Protein AF-A0A2E1QNN1-F1 (afdb_monomer_lite)

Secondary structure (DSSP, 8-state):
----------------------SSSTTGGGSS--EEEEEEEEESS----EE-TTS-EE----EEEEEEEEEETTEEEETTEEESEEEEEE-TT--EEEEEEEEEEETTEEEEEEEEEETTT--EEEEEEEEEETTTTEEEEEEEEEETTEEEE-GGG-EEEEEEEE-

Radius of gyration: 22.78 Å; chains: 1; bounding box: 49×61×70 Å

Structure (mmCIF, N/CA/C/O backbone):
data_AF-A0A2E1QNN1-F1
#
_entry.id   AF-A0A2E1QNN1-F1
#
loop_
_atom_site.group_PDB
_atom_site.id
_atom_site.type_symbol
_atom_site.label_atom_id
_atom_site.label_alt_id
_atom_site.label_comp_id
_atom_site.label_asym_id
_atom_site.label_entity_id
_atom_site.label_seq_id
_atom_site.pdbx_PDB_ins_code
_atom_site.Cartn_x
_atom_site.Cartn_y
_atom_site.Cartn_z
_atom_site.occupancy
_atom_site.B_iso_or_equiv
_atom_site.auth_seq_id
_atom_site.auth_comp_id
_atom_site.auth_asym_id
_atom_site.auth_atom_id
_atom_site.pdbx_PDB_model_num
ATOM 1 N N . MET A 1 1 ? -9.690 -46.540 -32.674 1.00 37.34 1 MET A N 1
ATOM 2 C CA . MET A 1 1 ? -8.907 -46.608 -31.418 1.00 37.34 1 MET A CA 1
ATOM 3 C C . MET A 1 1 ? -8.524 -45.190 -31.006 1.00 37.34 1 MET A C 1
ATOM 5 O O . MET A 1 1 ? -8.043 -44.470 -31.863 1.00 37.34 1 MET A O 1
ATOM 9 N N . ILE A 1 2 ? -8.768 -44.848 -29.728 1.00 40.88 2 ILE A N 1
ATOM 10 C CA . ILE A 1 2 ? -8.420 -43.608 -28.980 1.00 40.88 2 ILE A CA 1
ATOM 11 C C . ILE A 1 2 ? -9.157 -42.337 -29.470 1.00 40.88 2 ILE A C 1
ATOM 13 O O . ILE A 1 2 ? -8.794 -41.753 -30.476 1.00 40.88 2 ILE A O 1
ATOM 17 N N . LYS A 1 3 ? -10.336 -41.978 -28.928 1.00 38.91 3 LYS A N 1
ATOM 18 C CA . LYS A 1 3 ? -10.628 -41.253 -27.659 1.00 38.91 3 LYS A CA 1
ATOM 19 C C . LYS A 1 3 ? -9.834 -39.947 -27.470 1.00 38.91 3 LYS A C 1
ATOM 21 O O . LYS A 1 3 ? -8.684 -40.010 -27.056 1.00 38.91 3 LYS A O 1
ATOM 26 N N . LYS A 1 4 ? -10.524 -38.800 -27.534 1.00 43.16 4 LYS A N 1
ATOM 27 C CA . LYS A 1 4 ? -10.818 -37.954 -26.355 1.00 43.16 4 LYS A CA 1
ATOM 28 C C . LYS A 1 4 ? -11.730 -36.776 -26.723 1.00 43.16 4 LYS A C 1
ATOM 30 O O . LYS A 1 4 ? -11.458 -36.020 -27.644 1.00 43.16 4 LYS A O 1
ATOM 35 N N . ASN A 1 5 ? -12.809 -36.678 -25.955 1.00 46.66 5 ASN A N 1
ATOM 36 C CA . ASN A 1 5 ? -13.743 -35.563 -25.875 1.00 46.66 5 ASN A CA 1
ATOM 37 C C . ASN A 1 5 ? -13.023 -34.259 -25.516 1.00 46.66 5 ASN A C 1
ATOM 39 O O . ASN A 1 5 ? -12.160 -34.290 -24.641 1.00 46.66 5 ASN A O 1
ATOM 43 N N . PHE A 1 6 ? -13.498 -33.128 -26.039 1.00 42.34 6 PHE A N 1
ATOM 44 C CA . PHE A 1 6 ? -13.564 -31.908 -25.239 1.00 42.34 6 PHE A CA 1
ATOM 45 C C . PHE A 1 6 ? -14.938 -31.258 -25.383 1.00 42.34 6 PHE A C 1
ATOM 47 O O . PHE A 1 6 ? -15.436 -30.992 -26.473 1.00 42.34 6 PHE A O 1
ATOM 54 N N . PHE A 1 7 ? -15.557 -31.130 -24.219 1.00 41.38 7 PHE A N 1
ATOM 55 C CA . PHE A 1 7 ? -16.887 -30.635 -23.918 1.00 41.38 7 PHE A CA 1
ATOM 56 C C . PHE A 1 7 ? -16.800 -29.117 -23.677 1.00 41.38 7 PHE A C 1
ATOM 58 O O . PHE A 1 7 ? -15.847 -28.682 -23.041 1.00 41.38 7 PHE A O 1
ATOM 65 N N . PHE A 1 8 ? -17.822 -28.383 -24.136 1.00 38.16 8 PHE A N 1
ATOM 66 C CA . PHE A 1 8 ? -18.393 -27.135 -23.591 1.00 38.16 8 PHE A CA 1
ATOM 67 C C . PHE A 1 8 ? -17.479 -25.959 -23.186 1.00 38.16 8 PHE A C 1
ATOM 69 O O . PHE A 1 8 ? -16.680 -26.067 -22.267 1.00 38.16 8 PHE A O 1
ATOM 76 N N . PHE A 1 9 ? -17.781 -24.761 -23.704 1.00 40.34 9 PHE A N 1
ATOM 77 C CA . PHE A 1 9 ? -18.602 -23.793 -22.955 1.00 40.34 9 PHE A CA 1
ATOM 78 C C . PHE A 1 9 ? -19.062 -22.642 -23.870 1.00 40.34 9 PHE A C 1
ATOM 80 O O . PHE A 1 9 ? -18.274 -21.805 -24.301 1.00 40.34 9 PHE A O 1
ATOM 87 N N . LEU A 1 10 ? -20.367 -22.610 -24.151 1.00 39.50 10 LEU A N 1
ATOM 88 C CA . LEU A 1 10 ? -21.091 -21.418 -24.589 1.00 39.50 10 LEU A CA 1
ATOM 89 C C . LEU A 1 10 ? -21.142 -20.452 -23.399 1.00 39.50 10 LEU A C 1
ATOM 91 O O . LEU A 1 10 ? -21.803 -20.757 -22.406 1.00 39.50 10 LEU A O 1
ATOM 95 N N . PHE A 1 11 ? -20.456 -19.312 -23.480 1.00 36.94 11 PHE A N 1
ATOM 96 C CA . PHE A 1 11 ? -20.667 -18.209 -22.544 1.00 36.94 11 PHE A CA 1
ATOM 97 C C . PHE A 1 11 ? -21.522 -17.125 -23.200 1.00 36.94 11 PHE A C 1
ATOM 99 O O . PHE A 1 11 ? -21.245 -16.641 -24.293 1.00 36.94 11 PHE A O 1
ATOM 106 N N . PHE A 1 12 ? -22.606 -16.819 -22.498 1.00 37.72 12 PHE A N 1
ATOM 107 C CA . PHE A 1 12 ? -23.690 -15.909 -22.820 1.00 37.72 12 PHE A CA 1
ATOM 108 C C . PHE A 1 12 ? -23.217 -14.522 -23.278 1.00 37.72 12 PHE A C 1
ATOM 110 O O . PHE A 1 12 ? -22.702 -13.740 -22.484 1.00 37.72 12 PHE A O 1
ATOM 117 N N . SER A 1 13 ? -23.511 -14.161 -24.526 1.00 40.19 13 SER A N 1
ATOM 118 C CA . SER A 1 13 ? -23.595 -12.766 -24.955 1.00 40.19 13 SER A CA 1
ATOM 119 C C . SER A 1 13 ? -24.982 -12.215 -24.605 1.00 40.19 13 SER A C 1
ATOM 121 O O . SER A 1 13 ? -25.864 -12.144 -25.455 1.00 40.19 13 SER A O 1
ATOM 123 N N . ASN A 1 14 ? -25.178 -11.845 -23.341 1.00 34.62 14 ASN A N 1
ATOM 124 C CA . ASN A 1 14 ? -26.237 -10.920 -22.936 1.00 34.62 14 ASN A CA 1
ATOM 125 C C . ASN A 1 14 ? -25.565 -9.614 -22.509 1.00 34.62 14 ASN A C 1
ATOM 127 O O . ASN A 1 14 ? -25.376 -9.357 -21.322 1.00 34.62 14 ASN A O 1
ATOM 131 N N . PHE A 1 15 ? -25.154 -8.809 -23.491 1.00 39.16 15 PHE A N 1
ATOM 132 C CA . PHE A 1 15 ? -24.799 -7.417 -23.240 1.00 39.16 15 PHE A CA 1
ATOM 133 C C . PHE A 1 15 ? -26.106 -6.626 -23.178 1.00 39.16 15 PHE A C 1
ATOM 135 O O . PHE A 1 15 ? -26.798 -6.445 -24.179 1.00 39.16 15 PHE A O 1
ATOM 142 N N . ILE A 1 16 ? -26.478 -6.258 -21.958 1.00 43.31 16 ILE A N 1
ATOM 143 C CA . ILE A 1 16 ? -27.672 -5.486 -21.637 1.00 43.31 16 ILE A CA 1
ATOM 144 C C . ILE A 1 16 ? -27.503 -4.071 -22.198 1.00 43.31 16 ILE A C 1
ATOM 146 O O . ILE A 1 16 ? -26.547 -3.368 -21.878 1.00 43.31 16 ILE A O 1
ATOM 150 N N . LEU A 1 17 ? -28.469 -3.655 -23.015 1.00 42.41 17 LEU A N 1
ATOM 151 C CA . LEU A 1 17 ? -28.791 -2.252 -23.235 1.00 42.41 17 LEU A CA 1
ATOM 152 C C . LEU A 1 17 ? -29.465 -1.732 -21.953 1.00 42.41 17 LEU A C 1
ATOM 154 O O . LEU A 1 17 ? -30.576 -2.162 -21.650 1.00 42.41 17 LEU A O 1
ATOM 158 N N . SER A 1 18 ? -28.845 -0.805 -21.220 1.00 31.20 18 SER A N 1
ATOM 159 C CA . SER A 1 18 ? -29.595 0.115 -20.351 1.00 31.20 18 SER A CA 1
ATOM 160 C C . SER A 1 18 ? -28.791 1.361 -19.965 1.00 31.20 18 SER A C 1
ATOM 162 O O . SER A 1 18 ? -27.805 1.283 -19.239 1.00 31.20 18 SER A O 1
ATOM 164 N N . SER A 1 19 ? -29.314 2.496 -20.439 1.00 31.97 19 SER A N 1
ATOM 165 C CA . SER A 1 19 ? -29.397 3.814 -19.792 1.00 31.97 19 SER A CA 1
ATOM 166 C C . SER A 1 19 ? -28.118 4.518 -19.325 1.00 31.97 19 SER A C 1
ATOM 168 O O . SER A 1 19 ? -27.611 4.311 -18.227 1.00 31.97 19 SER A O 1
ATOM 170 N N . SER A 1 20 ? -27.741 5.510 -20.129 1.00 44.31 20 SER A N 1
ATOM 171 C CA . SER A 1 20 ? -27.102 6.758 -19.721 1.00 44.31 20 SER A CA 1
ATOM 172 C C . SER A 1 20 ? -27.923 7.486 -18.645 1.00 44.31 20 SER A C 1
ATOM 174 O O . SER A 1 20 ? -28.884 8.184 -18.968 1.00 44.31 20 SER A O 1
ATOM 176 N N . SER A 1 21 ? -27.553 7.340 -17.376 1.00 43.62 21 SER A N 1
ATOM 177 C CA . SER A 1 21 ? -27.870 8.310 -16.319 1.00 43.62 21 SER A CA 1
ATOM 178 C C . SER A 1 21 ? -27.132 7.930 -15.038 1.00 43.62 21 SER A C 1
ATOM 180 O O . SER A 1 21 ? -27.544 6.966 -14.398 1.00 43.62 21 SER A O 1
ATOM 182 N N . LEU A 1 22 ? -26.074 8.677 -14.692 1.00 40.66 22 LEU A N 1
ATOM 183 C CA . LEU A 1 22 ? -25.582 9.012 -13.334 1.00 40.66 22 LEU A CA 1
ATOM 184 C C . LEU A 1 22 ? -24.063 9.282 -13.352 1.00 40.66 22 LEU A C 1
ATOM 186 O O . LEU A 1 22 ? -23.295 8.608 -12.678 1.00 40.66 22 LEU A O 1
ATOM 190 N N . ASP A 1 23 ? -23.631 10.303 -14.095 1.00 37.50 23 ASP A N 1
ATOM 191 C CA . ASP A 1 23 ? -22.247 10.810 -14.016 1.00 37.50 23 ASP A CA 1
ATOM 192 C C . ASP A 1 23 ? -22.081 11.956 -12.998 1.00 37.50 23 ASP A C 1
ATOM 194 O O . ASP A 1 23 ? -21.010 12.536 -12.881 1.00 37.50 23 ASP A O 1
ATOM 198 N N . THR A 1 24 ? -23.116 12.288 -12.219 1.00 40.47 24 THR A N 1
ATOM 199 C CA . THR A 1 24 ? -23.064 13.386 -11.233 1.00 40.47 24 THR A CA 1
ATOM 200 C C . THR A 1 24 ? -23.003 12.938 -9.771 1.00 40.47 24 THR A C 1
ATOM 202 O O . THR A 1 24 ? -22.684 13.755 -8.912 1.00 40.47 24 THR A O 1
ATOM 205 N N . SER A 1 25 ? -23.262 11.665 -9.446 1.00 43.75 25 SER A N 1
ATOM 206 C CA . SER A 1 25 ? -23.145 11.165 -8.062 1.00 43.75 25 SER A CA 1
ATOM 207 C C . SER A 1 25 ? -21.728 10.707 -7.699 1.00 43.75 25 SER A C 1
ATOM 209 O O . SER A 1 25 ? -21.357 10.736 -6.528 1.00 43.75 25 SER A O 1
ATOM 211 N N . SER A 1 26 ? -20.916 10.320 -8.688 1.00 49.59 26 SER A N 1
ATOM 212 C CA . SER A 1 26 ? -19.570 9.769 -8.479 1.00 49.59 26 SER A CA 1
ATOM 213 C C . SER A 1 26 ? -18.546 10.803 -7.992 1.00 49.59 26 SER A C 1
ATOM 215 O O . SER A 1 26 ? -17.595 10.440 -7.298 1.00 49.59 26 SER A O 1
ATOM 217 N N . GLU A 1 27 ? -18.737 12.091 -8.298 1.00 46.84 27 GLU A N 1
ATOM 218 C CA . GLU A 1 27 ? -17.850 13.159 -7.820 1.00 46.84 27 GLU A CA 1
ATOM 219 C C . GLU A 1 27 ? -18.113 13.528 -6.351 1.00 46.84 27 GLU A C 1
ATOM 221 O O . GLU A 1 27 ? -17.167 13.803 -5.607 1.00 46.84 27 GLU A O 1
ATOM 226 N N . ILE A 1 28 ? -19.371 13.472 -5.897 1.00 48.56 28 ILE A N 1
ATOM 227 C CA . ILE A 1 28 ? -19.764 13.857 -4.529 1.00 48.56 28 ILE A CA 1
ATOM 228 C C . ILE A 1 28 ? -19.306 12.804 -3.504 1.00 48.56 28 ILE A C 1
ATOM 230 O O . ILE A 1 28 ? -18.811 13.168 -2.434 1.00 48.56 28 ILE A O 1
ATOM 234 N N . ASP A 1 29 ? -19.351 11.514 -3.857 1.00 47.19 29 ASP A N 1
ATOM 235 C CA . ASP A 1 29 ? -18.865 10.412 -3.008 1.00 47.19 29 ASP A CA 1
ATOM 236 C C . ASP A 1 29 ? -17.348 10.476 -2.730 1.00 47.19 29 ASP A C 1
ATOM 238 O O . ASP A 1 29 ? -16.852 9.853 -1.791 1.00 47.19 29 ASP A O 1
ATOM 242 N N . SER A 1 30 ? -16.583 11.258 -3.502 1.00 52.16 30 SER A N 1
ATOM 243 C CA . SER A 1 30 ? -15.134 11.407 -3.309 1.00 52.16 30 SER A CA 1
ATOM 244 C C . SER A 1 30 ? -14.738 12.328 -2.140 1.00 52.16 30 SER A C 1
ATOM 246 O O . SER A 1 30 ? -13.576 12.322 -1.716 1.00 52.16 30 SER A O 1
ATOM 248 N N . TYR A 1 31 ? -15.684 13.105 -1.596 1.00 56.38 31 TYR A N 1
ATOM 249 C CA . TYR A 1 31 ? -15.421 14.068 -0.520 1.00 56.38 31 TYR A CA 1
ATOM 250 C C . TYR A 1 31 ? -15.622 13.500 0.887 1.00 56.38 31 TYR A C 1
ATOM 252 O O . TYR A 1 31 ? -15.020 14.010 1.836 1.00 56.38 31 TYR A O 1
ATOM 260 N N . PHE A 1 32 ? -16.421 12.443 1.039 1.00 67.00 32 PHE A N 1
ATOM 261 C CA . PHE A 1 32 ? -16.684 11.842 2.341 1.00 67.00 32 PHE A CA 1
ATOM 262 C C . PHE A 1 32 ? -15.590 10.837 2.716 1.00 67.00 32 PHE A C 1
ATOM 264 O O . PHE A 1 32 ? -15.170 9.999 1.920 1.00 67.00 32 PHE A O 1
ATOM 271 N N . ILE A 1 33 ? -15.082 10.963 3.943 1.00 77.62 33 ILE A N 1
ATOM 272 C CA . ILE A 1 33 ? -14.121 10.018 4.511 1.00 77.62 33 ILE A CA 1
ATOM 273 C C . ILE A 1 33 ? -14.920 8.876 5.137 1.00 77.62 33 ILE A C 1
ATOM 275 O O . ILE A 1 33 ? -15.546 9.067 6.176 1.00 77.62 33 ILE A O 1
ATOM 279 N N . ASP A 1 34 ? -14.863 7.691 4.531 1.00 81.44 34 ASP A N 1
ATOM 280 C CA . ASP A 1 34 ? -15.563 6.503 5.039 1.00 81.44 34 ASP A CA 1
ATOM 281 C C . ASP A 1 34 ? -14.893 5.980 6.311 1.00 81.44 34 ASP A C 1
ATOM 283 O O . ASP A 1 34 ? -15.535 5.592 7.289 1.00 81.44 34 ASP A O 1
ATOM 287 N N . PHE A 1 35 ? -13.561 5.933 6.291 1.00 86.31 35 PHE A N 1
ATOM 288 C CA . PHE A 1 35 ? -12.762 5.629 7.465 1.00 86.31 35 PHE A CA 1
ATOM 289 C C . PHE A 1 35 ? -11.332 6.125 7.318 1.00 86.31 35 PHE A C 1
ATOM 291 O O . PHE A 1 35 ? -10.785 6.220 6.218 1.00 86.31 35 PHE A O 1
ATOM 298 N N . THR A 1 36 ? -10.696 6.327 8.470 1.00 89.00 36 THR A N 1
ATOM 299 C CA . THR A 1 36 ? -9.256 6.544 8.571 1.00 89.00 36 THR A CA 1
ATOM 300 C C . THR A 1 36 ? -8.636 5.509 9.503 1.00 89.00 36 THR A C 1
ATOM 302 O O . THR A 1 36 ? -9.154 5.241 10.586 1.00 89.00 36 THR A O 1
ATOM 305 N N . PHE A 1 37 ? -7.505 4.931 9.108 1.00 86.25 37 PHE A N 1
ATOM 306 C CA . PHE A 1 37 ? -6.637 4.149 9.982 1.00 86.25 37 PHE A CA 1
ATOM 307 C C . PHE A 1 37 ? -5.300 4.856 10.157 1.00 86.25 37 PHE A C 1
ATOM 309 O O . PHE A 1 37 ? -4.653 5.220 9.177 1.00 86.25 37 PHE A O 1
ATOM 316 N N . LYS A 1 38 ? -4.855 4.980 11.409 1.00 87.81 38 LYS A N 1
ATOM 317 C CA . LYS A 1 38 ? -3.465 5.299 11.743 1.00 87.81 38 LYS A CA 1
ATOM 318 C C . LYS A 1 38 ? -2.757 4.033 12.187 1.00 87.81 38 LYS A C 1
ATOM 320 O O . LYS A 1 38 ? -3.128 3.429 13.192 1.00 87.81 38 LYS A O 1
ATOM 325 N N . CYS A 1 39 ? -1.757 3.631 11.425 1.00 83.94 39 CYS A N 1
ATOM 326 C CA . CYS A 1 39 ? -0.944 2.450 11.646 1.00 83.94 39 CYS A CA 1
ATOM 327 C C . CYS A 1 39 ? 0.460 2.846 12.093 1.00 83.94 39 CYS A C 1
ATOM 329 O O . CYS A 1 39 ? 0.989 3.872 11.671 1.00 83.94 39 CYS A O 1
ATOM 331 N N . GLY A 1 40 ? 1.061 2.035 12.954 1.00 82.12 40 GLY A N 1
ATOM 332 C CA . GLY A 1 40 ? 2.367 2.304 13.531 1.00 82.12 40 GLY A CA 1
ATOM 333 C C . GLY A 1 40 ? 3.147 1.035 13.831 1.00 82.12 40 GLY A C 1
ATOM 334 O O . GLY A 1 40 ? 2.588 0.048 14.320 1.00 82.12 40 GLY A O 1
ATOM 335 N N . CYS A 1 41 ? 4.448 1.065 13.561 1.00 73.12 41 CYS A N 1
ATOM 336 C CA . CYS A 1 41 ? 5.382 0.029 13.985 1.00 73.12 41 CYS A CA 1
ATOM 337 C C . CYS A 1 41 ? 6.603 0.656 14.664 1.00 73.12 41 CYS A C 1
ATOM 339 O O . CYS A 1 41 ? 7.081 1.721 14.268 1.00 73.12 41 CYS A O 1
ATOM 341 N N . ARG A 1 42 ? 7.121 -0.020 15.695 1.00 64.50 42 ARG A N 1
ATOM 342 C CA . ARG A 1 42 ? 8.393 0.341 16.328 1.00 64.50 42 ARG A CA 1
ATOM 343 C C . ARG A 1 42 ? 9.516 -0.268 15.494 1.00 64.50 42 ARG A C 1
ATOM 345 O O . ARG A 1 42 ? 9.597 -1.491 15.421 1.00 64.50 42 ARG A O 1
ATOM 352 N N . GLU A 1 43 ? 10.379 0.551 14.901 1.00 53.06 43 GLU A N 1
ATOM 353 C CA . GLU A 1 43 ? 11.635 0.061 14.329 1.00 53.06 43 GLU A CA 1
ATOM 354 C C . GLU A 1 43 ? 12.736 0.110 15.394 1.00 53.06 43 GLU A C 1
ATOM 356 O O . GLU A 1 43 ? 12.973 1.142 16.029 1.00 53.06 43 GLU A O 1
ATOM 361 N N . GLY A 1 44 ? 13.378 -1.037 15.633 1.00 46.06 44 GLY A N 1
ATOM 362 C CA . GLY A 1 44 ? 14.511 -1.169 16.548 1.00 46.06 44 GLY A CA 1
ATOM 363 C C . GLY A 1 44 ? 14.661 -2.573 17.143 1.00 46.06 44 GLY A C 1
ATOM 364 O O . GLY A 1 44 ? 13.677 -3.228 17.478 1.00 46.06 44 GLY A O 1
ATOM 365 N N . LEU A 1 45 ? 15.912 -3.011 17.321 1.00 45.44 45 LEU A N 1
ATOM 366 C CA . LEU A 1 45 ? 16.301 -4.284 17.957 1.00 45.44 45 LEU A CA 1
ATOM 367 C C . LEU A 1 45 ? 15.971 -4.356 19.461 1.00 45.44 45 LEU A C 1
ATOM 369 O O . LEU A 1 45 ? 15.963 -5.439 20.042 1.00 45.44 45 LEU A O 1
ATOM 373 N N . PHE A 1 46 ? 15.680 -3.223 20.107 1.00 41.59 46 PHE A N 1
ATOM 374 C CA . PHE A 1 46 ? 15.495 -3.157 21.555 1.00 41.59 46 PHE A CA 1
ATOM 375 C C . PHE A 1 46 ? 14.018 -3.009 21.941 1.00 41.59 46 PHE A C 1
ATOM 377 O O . PHE A 1 46 ? 13.406 -1.949 21.813 1.00 41.59 46 PHE A O 1
ATOM 384 N N . LYS A 1 47 ? 13.463 -4.104 22.476 1.00 42.81 47 LYS A N 1
ATOM 385 C CA . LYS A 1 47 ? 12.135 -4.202 23.106 1.00 42.81 47 LYS A CA 1
ATOM 386 C C . LYS A 1 47 ? 12.145 -3.781 24.585 1.00 42.81 47 LYS A C 1
ATOM 388 O O . LYS A 1 47 ? 11.378 -4.327 25.371 1.00 42.81 47 LYS A O 1
ATOM 393 N N . SER A 1 48 ? 13.014 -2.870 25.024 1.00 43.50 48 SER A N 1
ATOM 394 C CA . SER A 1 48 ? 12.966 -2.444 26.426 1.00 43.50 48 SER A CA 1
ATOM 395 C C . SER A 1 48 ? 11.799 -1.474 26.644 1.00 43.50 48 SER A C 1
ATOM 397 O O . SER A 1 48 ? 11.584 -0.522 25.881 1.00 43.50 48 SER A O 1
ATOM 399 N N . PHE A 1 49 ? 11.008 -1.781 27.670 1.00 44.53 49 PHE A N 1
ATOM 400 C CA . PHE A 1 49 ? 10.052 -0.885 28.305 1.00 44.53 49 PHE A CA 1
ATOM 401 C C . PHE A 1 49 ? 10.687 -0.438 29.618 1.00 44.53 49 PHE A C 1
ATOM 403 O O . PHE A 1 49 ? 11.220 -1.266 30.353 1.00 44.53 49 PHE A O 1
ATOM 410 N N . GLU A 1 50 ? 10.639 0.855 29.914 1.00 40.03 50 GLU A N 1
ATOM 411 C CA . GLU A 1 50 ? 10.994 1.361 31.236 1.00 40.03 50 GLU A CA 1
ATOM 412 C C . GLU A 1 50 ? 9.694 1.767 31.932 1.00 40.03 50 GLU A C 1
ATOM 414 O O . GLU A 1 50 ? 8.916 2.573 31.408 1.00 40.03 50 GLU A O 1
ATOM 419 N N . ILE A 1 51 ? 9.441 1.191 33.105 1.00 44.16 51 ILE A N 1
ATOM 420 C CA . ILE A 1 51 ? 8.392 1.673 34.000 1.00 44.16 51 ILE A CA 1
ATOM 421 C C . ILE A 1 51 ? 8.975 2.905 34.686 1.00 44.16 51 ILE A C 1
ATOM 423 O O . ILE A 1 51 ? 9.904 2.806 35.487 1.00 44.16 51 ILE A O 1
ATOM 427 N N . GLY A 1 52 ? 8.472 4.087 34.327 1.00 49.53 52 GLY A N 1
ATOM 428 C CA . GLY A 1 52 ? 8.879 5.317 34.995 1.00 49.53 52 GLY A CA 1
ATOM 429 C C . GLY A 1 52 ? 8.484 5.281 36.474 1.00 49.53 52 GLY A C 1
ATOM 430 O O . GLY A 1 52 ? 7.514 4.625 36.844 1.00 49.53 52 GLY A O 1
ATOM 431 N N . ARG A 1 53 ? 9.181 6.048 37.324 1.00 51.62 53 ARG A N 1
ATOM 432 C CA . ARG A 1 53 ? 8.899 6.157 38.776 1.00 51.62 53 ARG A CA 1
ATOM 433 C C . ARG A 1 53 ? 7.443 6.515 39.128 1.00 51.6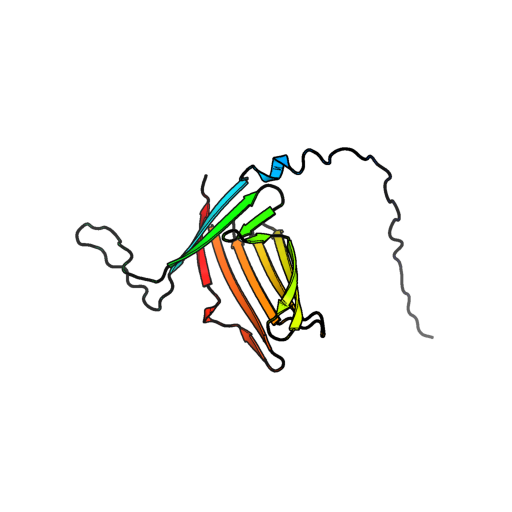2 53 ARG A C 1
ATOM 435 O O . ARG A 1 53 ? 7.038 6.328 40.264 1.00 51.62 53 ARG A O 1
ATOM 442 N N . SER A 1 54 ? 6.657 7.009 38.169 1.00 59.25 54 SER A N 1
ATOM 443 C CA . SER A 1 54 ? 5.227 7.303 38.315 1.00 59.25 54 SER A CA 1
ATOM 444 C C . SER A 1 54 ? 4.297 6.141 37.919 1.00 59.25 54 SER A C 1
ATOM 446 O O . SER A 1 54 ? 3.118 6.381 37.690 1.00 59.25 54 SER A O 1
ATOM 448 N N . GLY A 1 55 ? 4.814 4.926 37.697 1.00 43.66 55 GLY A N 1
ATOM 449 C CA . GLY A 1 55 ? 4.037 3.785 37.182 1.00 43.66 55 GLY A CA 1
ATOM 450 C C . GLY A 1 55 ? 3.644 3.893 35.701 1.00 43.66 55 GLY A C 1
ATOM 451 O O . GLY A 1 55 ? 3.000 2.997 35.164 1.00 43.66 55 GLY A O 1
ATOM 452 N N . ASN A 1 56 ? 4.051 4.963 35.011 1.00 36.28 56 ASN A N 1
ATOM 453 C CA . ASN A 1 56 ? 3.736 5.166 33.600 1.00 36.28 56 ASN A CA 1
ATOM 454 C C . ASN A 1 56 ? 4.698 4.366 32.717 1.00 36.28 56 ASN A C 1
ATOM 456 O O . ASN A 1 56 ? 5.915 4.576 32.762 1.00 36.28 56 ASN A O 1
ATOM 460 N N . VAL A 1 57 ? 4.145 3.499 31.867 1.00 40.25 57 VAL A N 1
ATOM 461 C CA . VAL A 1 57 ? 4.888 2.839 30.789 1.00 40.25 57 VAL A CA 1
ATOM 462 C C . VAL A 1 57 ? 5.164 3.886 29.714 1.00 40.25 57 VAL A C 1
ATOM 464 O O . VAL A 1 57 ? 4.289 4.235 28.924 1.00 40.25 57 VAL A O 1
ATOM 467 N N . LYS A 1 58 ? 6.383 4.429 29.695 1.00 41.72 58 LYS A N 1
ATOM 468 C CA . LYS A 1 58 ? 6.828 5.326 28.625 1.00 41.72 58 LYS A CA 1
ATOM 469 C C . LYS A 1 58 ? 7.656 4.518 27.637 1.00 41.72 58 LYS A C 1
ATOM 471 O O . LYS A 1 58 ? 8.657 3.904 27.998 1.00 41.72 58 LYS A O 1
ATOM 476 N N . CYS A 1 59 ? 7.250 4.528 26.371 1.00 43.12 59 CYS A N 1
ATOM 477 C CA . CYS A 1 59 ? 8.080 3.981 25.305 1.00 43.12 59 CYS A CA 1
ATOM 478 C C . CYS A 1 59 ? 9.292 4.905 25.108 1.00 43.12 59 CYS A C 1
ATOM 480 O O . CYS A 1 59 ? 9.163 5.986 24.539 1.00 43.12 59 CYS A O 1
ATOM 482 N N . LYS A 1 60 ? 10.465 4.497 25.605 1.00 43.91 60 LYS A N 1
ATOM 483 C CA . LYS A 1 60 ? 11.740 5.166 25.318 1.00 43.91 60 LYS A CA 1
ATOM 484 C C . LYS A 1 60 ? 12.177 4.831 23.885 1.00 43.91 60 LYS A C 1
ATOM 486 O O . LYS A 1 60 ? 12.357 3.663 23.550 1.00 43.91 60 LYS A O 1
ATOM 491 N N . SER A 1 61 ? 12.306 5.879 23.070 1.00 45.78 61 SER A N 1
ATOM 492 C CA . SER A 1 61 ? 13.129 5.977 21.851 1.00 45.78 61 SER A CA 1
ATOM 493 C C . SER A 1 61 ? 13.122 4.771 20.895 1.00 45.78 61 SER A C 1
ATOM 495 O O . SER A 1 61 ? 13.851 3.797 21.077 1.00 45.78 61 SER A O 1
ATOM 497 N N . GLY A 1 62 ? 12.361 4.884 19.811 1.00 46.84 62 GLY A N 1
ATOM 498 C CA . GLY A 1 62 ? 12.545 4.106 18.584 1.00 46.84 62 GLY A CA 1
ATOM 499 C C . GLY A 1 62 ? 12.088 4.949 17.396 1.00 46.84 62 GLY A C 1
ATOM 500 O O . GLY A 1 62 ? 11.199 5.785 17.567 1.00 46.84 62 GLY A O 1
ATOM 501 N N . LEU A 1 63 ? 12.689 4.759 16.218 1.00 51.62 63 LEU A N 1
ATOM 502 C CA . LEU A 1 63 ? 12.180 5.350 14.978 1.00 51.62 63 LEU A CA 1
ATOM 503 C C . LEU A 1 63 ? 10.792 4.748 14.732 1.00 51.62 63 LEU A C 1
ATOM 505 O O . LEU A 1 63 ? 10.639 3.538 14.567 1.00 51.62 63 LEU A O 1
ATOM 509 N N . TYR A 1 64 ? 9.761 5.580 14.821 1.00 63.56 64 TYR A N 1
ATOM 510 C CA . TYR A 1 64 ? 8.385 5.143 14.643 1.00 63.56 64 TYR A CA 1
ATOM 511 C C . TYR A 1 64 ? 7.993 5.423 13.198 1.00 63.56 64 TYR A C 1
ATOM 513 O O . TYR A 1 64 ? 7.924 6.585 12.799 1.00 63.56 64 TYR A O 1
ATOM 521 N N . LYS A 1 65 ? 7.745 4.376 12.404 1.00 70.19 65 LYS A N 1
ATOM 522 C CA . LYS A 1 65 ? 7.099 4.563 11.102 1.00 70.19 65 LYS A CA 1
ATOM 523 C C . LYS A 1 65 ? 5.596 4.582 11.324 1.00 70.19 65 LYS A C 1
ATOM 525 O O . LYS A 1 65 ? 5.040 3.636 11.888 1.00 70.19 65 LYS A O 1
ATOM 530 N N . SER A 1 66 ? 4.958 5.662 10.893 1.00 82.81 66 SER A N 1
ATOM 531 C CA . SER A 1 66 ? 3.508 5.802 10.875 1.00 82.81 66 SER A CA 1
ATOM 532 C C . SER A 1 66 ? 2.986 5.751 9.442 1.00 82.81 66 SER A C 1
ATOM 534 O O . SER A 1 66 ? 3.631 6.222 8.506 1.00 82.81 66 SER A O 1
ATOM 536 N N . TYR A 1 67 ? 1.806 5.162 9.283 1.00 87.31 67 TYR A N 1
ATOM 537 C CA . TYR A 1 67 ? 1.076 5.117 8.023 1.00 87.31 67 TYR A CA 1
ATOM 538 C C . TYR A 1 67 ? -0.354 5.566 8.267 1.00 87.31 67 TYR A C 1
ATOM 540 O O . TYR A 1 67 ? -0.958 5.210 9.281 1.00 87.31 67 TYR A O 1
ATOM 548 N N . GLN A 1 68 ? -0.899 6.331 7.337 1.00 91.12 68 GLN A N 1
ATOM 549 C CA . GLN A 1 68 ? -2.288 6.743 7.335 1.00 91.12 68 GLN A CA 1
ATOM 550 C C . GLN A 1 68 ? -2.980 6.131 6.124 1.00 91.12 68 GLN A C 1
ATOM 552 O O . GLN A 1 68 ? -2.512 6.290 5.000 1.00 91.12 68 GLN A O 1
ATOM 557 N N . ILE A 1 69 ? -4.091 5.441 6.3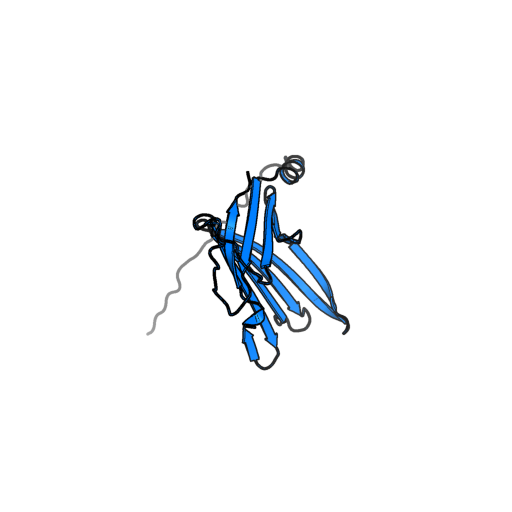62 1.00 92.69 69 ILE A N 1
ATOM 558 C CA . ILE A 1 69 ? -4.954 4.900 5.316 1.00 92.69 69 ILE A CA 1
ATOM 559 C C . ILE A 1 69 ? -6.284 5.622 5.410 1.00 92.69 69 ILE A C 1
ATOM 561 O O . ILE A 1 69 ? -6.904 5.607 6.470 1.00 92.69 69 ILE A O 1
ATOM 565 N N . ILE A 1 70 ? -6.718 6.238 4.319 1.00 93.06 70 ILE A N 1
ATOM 566 C CA . ILE A 1 70 ? -8.003 6.934 4.234 1.00 93.06 70 ILE A CA 1
ATOM 567 C C . ILE A 1 70 ? -8.809 6.284 3.118 1.00 93.06 70 ILE A C 1
ATOM 569 O O . ILE A 1 70 ? -8.312 6.175 2.000 1.00 93.06 70 ILE A O 1
ATOM 573 N N . LYS A 1 71 ? -10.041 5.868 3.404 1.00 91.50 71 LYS A N 1
ATOM 574 C CA . LYS A 1 71 ? -11.002 5.471 2.372 1.00 91.50 71 LYS A CA 1
ATOM 575 C C . LYS A 1 71 ? -11.923 6.649 2.057 1.00 91.50 71 LYS A C 1
ATOM 577 O O . LYS A 1 71 ? -12.419 7.292 2.982 1.00 91.50 71 LYS A O 1
ATOM 582 N N . LYS A 1 72 ? -12.113 6.929 0.768 1.00 91.50 72 LYS A N 1
ATOM 583 C CA . LYS A 1 72 ? -13.054 7.931 0.252 1.00 91.50 72 LYS A CA 1
ATOM 584 C C . LYS A 1 72 ? -13.817 7.336 -0.931 1.00 91.50 72 LYS A C 1
ATOM 586 O O . LYS A 1 72 ? -13.265 7.246 -2.036 1.00 91.50 72 LYS A O 1
ATOM 591 N N . GLY A 1 73 ? -15.039 6.870 -0.683 1.00 88.25 73 GLY A N 1
ATOM 592 C CA . GLY A 1 73 ? -15.847 6.164 -1.672 1.00 88.25 73 GLY A CA 1
ATOM 593 C C . GLY A 1 73 ? -15.132 4.916 -2.199 1.00 88.25 73 GLY A C 1
ATOM 594 O O . GLY A 1 73 ? -14.762 4.011 -1.448 1.00 88.25 73 GLY A O 1
ATOM 595 N N . SER A 1 74 ? -14.897 4.869 -3.511 1.00 87.75 74 SER A N 1
ATOM 596 C CA . SER A 1 74 ? -14.208 3.755 -4.181 1.00 87.75 74 SER A CA 1
ATOM 597 C C . SER A 1 74 ? -12.676 3.816 -4.112 1.00 87.75 74 SER A C 1
ATOM 599 O O . SER A 1 74 ? -12.010 2.881 -4.558 1.00 87.75 74 SER A O 1
ATOM 601 N N . ASN A 1 75 ? -12.103 4.892 -3.562 1.00 93.00 75 ASN A N 1
ATOM 602 C CA . ASN A 1 75 ? -10.660 5.111 -3.528 1.00 93.00 75 ASN A CA 1
ATOM 603 C C . ASN A 1 75 ? -10.078 4.941 -2.122 1.00 93.00 75 ASN A C 1
ATOM 605 O O . ASN A 1 75 ? -10.711 5.238 -1.107 1.00 93.00 75 ASN A O 1
ATOM 609 N N . TYR A 1 76 ? -8.809 4.551 -2.082 1.00 94.56 76 TYR A N 1
ATOM 610 C CA . TYR A 1 76 ? -7.994 4.457 -0.879 1.00 94.56 76 TYR A CA 1
ATOM 611 C C . TYR A 1 76 ? -6.768 5.352 -1.026 1.00 94.56 76 TYR A C 1
ATOM 613 O O . TYR A 1 76 ? -6.222 5.498 -2.115 1.00 94.56 76 TYR A O 1
ATOM 621 N N . PHE A 1 77 ? -6.318 5.939 0.075 1.00 95.38 77 PHE A N 1
ATOM 622 C CA . PHE A 1 77 ? -5.138 6.791 0.112 1.00 95.38 77 PHE A CA 1
ATOM 623 C C . PHE A 1 77 ? -4.190 6.282 1.187 1.00 95.38 77 PHE A C 1
ATOM 625 O O . PHE A 1 77 ? -4.547 6.296 2.364 1.00 95.38 77 PHE A O 1
ATOM 632 N N . LEU A 1 78 ? -2.994 5.844 0.794 1.00 94.75 78 LEU A N 1
ATOM 633 C CA . LEU A 1 78 ? -1.924 5.452 1.711 1.00 94.75 78 LEU A CA 1
ATOM 634 C C . LEU A 1 78 ? -0.916 6.595 1.793 1.00 94.75 78 LEU A C 1
ATOM 636 O O . LEU A 1 78 ? -0.219 6.867 0.825 1.00 94.75 78 LEU A O 1
ATOM 640 N N . ASN A 1 79 ? -0.842 7.280 2.934 1.00 92.44 79 ASN A N 1
ATOM 641 C CA . ASN A 1 79 ? -0.003 8.473 3.122 1.00 92.44 79 ASN A CA 1
ATOM 642 C C . ASN A 1 79 ? -0.227 9.566 2.052 1.00 92.44 79 ASN A C 1
ATOM 644 O O . ASN A 1 79 ? 0.684 10.326 1.744 1.00 92.44 79 ASN A O 1
ATOM 648 N N . GLY A 1 80 ? -1.438 9.642 1.492 1.00 92.56 80 GLY A N 1
ATOM 649 C CA . GLY A 1 80 ? -1.793 10.568 0.411 1.00 92.56 80 GLY A CA 1
ATOM 650 C C . GLY A 1 80 ? -1.710 9.969 -0.996 1.00 92.56 80 GLY A C 1
ATOM 651 O O . GLY A 1 80 ? -2.359 10.493 -1.897 1.00 92.56 80 GLY A O 1
ATOM 652 N N . ASP A 1 81 ? -1.023 8.839 -1.185 1.00 94.50 81 ASP A N 1
ATOM 653 C CA . ASP A 1 81 ? -0.966 8.157 -2.480 1.00 94.50 81 ASP A CA 1
ATOM 654 C C . ASP A 1 81 ? -2.287 7.449 -2.776 1.00 94.50 81 ASP A C 1
ATOM 656 O O . ASP A 1 81 ? -2.711 6.586 -2.006 1.00 94.50 81 ASP A O 1
ATOM 660 N N . LYS A 1 82 ? -2.919 7.790 -3.901 1.00 95.94 82 LYS A N 1
ATOM 661 C CA . LYS A 1 82 ? -4.212 7.239 -4.327 1.00 95.94 82 LYS A CA 1
ATOM 662 C C . LYS A 1 82 ? -4.092 5.808 -4.8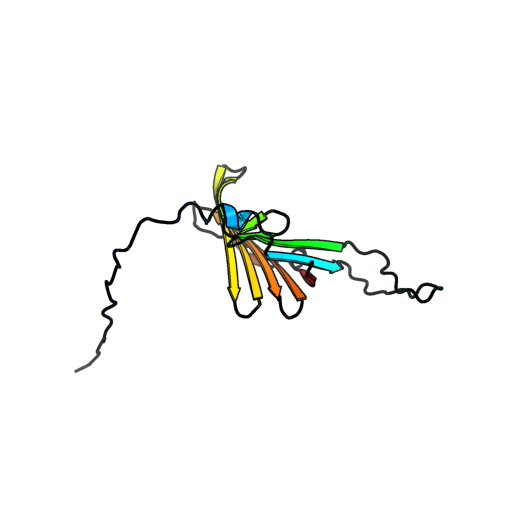72 1.00 95.94 82 LYS A C 1
ATOM 664 O O . LYS A 1 82 ? -3.172 5.498 -5.623 1.00 95.94 82 LYS A O 1
ATOM 669 N N . TYR A 1 83 ? -5.076 4.976 -4.542 1.00 96.75 83 TYR A N 1
ATOM 670 C CA . TYR A 1 83 ? -5.313 3.630 -5.058 1.00 96.75 83 TYR A CA 1
ATOM 671 C C . TYR A 1 83 ? -6.815 3.457 -5.375 1.00 96.75 83 TYR A C 1
ATOM 673 O O . TYR A 1 83 ? -7.643 3.867 -4.558 1.00 96.75 83 TYR A O 1
ATOM 681 N N . PRO A 1 84 ? -7.194 2.802 -6.486 1.00 95.88 84 PRO A N 1
ATOM 682 C CA . PRO A 1 84 ? -6.328 2.407 -7.595 1.00 95.88 84 PRO A CA 1
ATOM 683 C C . PRO A 1 84 ? -5.881 3.616 -8.441 1.00 95.88 84 PRO A C 1
ATOM 685 O O . PRO A 1 84 ? -6.541 4.656 -8.461 1.00 95.88 84 PRO A O 1
ATOM 688 N N . SER A 1 85 ? -4.757 3.482 -9.145 1.00 96.25 85 SER A N 1
ATOM 689 C CA . SER A 1 85 ? -4.291 4.460 -10.139 1.00 96.25 85 SER A CA 1
ATOM 690 C C . SER A 1 85 ? -3.334 3.817 -11.144 1.00 96.25 85 SER A C 1
ATOM 692 O O . SER A 1 85 ? -2.756 2.763 -10.876 1.00 96.25 85 SER A O 1
ATOM 694 N N . PHE A 1 86 ? -3.148 4.467 -12.289 1.00 95.38 86 PHE A N 1
ATOM 695 C CA . PHE A 1 86 ? -2.189 4.066 -13.312 1.00 95.38 86 PHE A CA 1
ATOM 696 C C . PHE A 1 86 ? -1.467 5.302 -13.844 1.00 95.38 86 PHE A C 1
ATOM 698 O O . PHE A 1 86 ? -2.113 6.319 -14.098 1.00 95.38 86 PHE A O 1
ATOM 705 N N . GLU A 1 87 ? -0.152 5.207 -13.998 1.00 94.81 87 GLU A N 1
ATOM 706 C CA . GLU A 1 87 ? 0.693 6.268 -14.537 1.00 94.81 87 GLU A CA 1
ATOM 707 C C . GLU A 1 87 ? 1.812 5.666 -15.393 1.00 94.81 87 GLU A C 1
ATOM 709 O O . GLU A 1 87 ? 2.297 4.567 -15.124 1.00 94.81 87 GLU A O 1
ATOM 714 N N . GLU A 1 88 ? 2.232 6.390 -16.427 1.00 93.69 88 GLU A N 1
ATOM 715 C CA . GLU A 1 88 ? 3.424 6.066 -17.205 1.00 93.69 88 GLU A CA 1
ATOM 716 C C . GLU A 1 88 ? 4.412 7.222 -17.114 1.00 93.69 88 GLU A C 1
ATOM 718 O O . GLU A 1 88 ? 4.040 8.386 -17.263 1.00 93.69 88 GLU A O 1
ATOM 723 N N . SER A 1 89 ? 5.682 6.900 -16.906 1.00 91.19 89 SER A N 1
ATOM 724 C CA . SER A 1 89 ? 6.746 7.888 -16.759 1.00 91.19 89 SER A CA 1
ATOM 725 C C . SER A 1 89 ? 8.026 7.406 -17.435 1.00 91.19 89 SER A C 1
ATOM 727 O O . SER A 1 89 ? 8.155 6.243 -17.815 1.00 91.19 89 SER A O 1
ATOM 729 N N . PHE A 1 90 ? 8.987 8.305 -17.626 1.00 87.06 90 PHE A N 1
ATOM 730 C CA . PHE A 1 90 ? 10.345 7.933 -18.017 1.00 87.06 90 PHE A CA 1
ATOM 731 C C . PHE A 1 90 ? 11.260 8.067 -16.805 1.00 87.06 90 PHE A C 1
ATOM 733 O O . PHE A 1 90 ? 11.172 9.044 -16.060 1.00 87.06 90 PHE A O 1
ATOM 740 N N . ASN A 1 91 ? 12.157 7.102 -16.608 1.00 83.69 91 ASN A N 1
ATOM 741 C CA . ASN A 1 91 ? 13.190 7.222 -15.584 1.00 83.69 91 ASN A CA 1
ATOM 742 C C . ASN A 1 91 ? 14.377 8.082 -16.066 1.00 83.69 91 ASN A C 1
ATOM 744 O O . ASN A 1 91 ? 14.456 8.472 -17.230 1.00 83.69 91 ASN A O 1
ATOM 748 N N . GLY A 1 92 ? 15.355 8.327 -15.185 1.00 78.19 92 GLY A N 1
ATOM 749 C CA . GLY A 1 92 ? 16.562 9.104 -15.516 1.00 78.19 92 GLY A CA 1
ATOM 750 C C . GLY A 1 92 ? 17.465 8.493 -16.600 1.00 78.19 92 GLY A C 1
ATOM 751 O O . GLY A 1 92 ? 18.358 9.172 -17.094 1.00 78.19 92 GLY A O 1
ATOM 752 N N . ALA A 1 93 ? 17.229 7.236 -16.988 1.00 84.38 93 ALA A N 1
ATOM 753 C CA . ALA A 1 93 ? 17.899 6.552 -18.092 1.00 84.38 93 ALA A CA 1
ATOM 754 C C . ALA A 1 93 ? 17.042 6.518 -19.377 1.00 84.38 93 ALA A C 1
ATOM 756 O O . ALA A 1 93 ? 17.353 5.764 -20.295 1.00 84.38 93 ALA A O 1
ATOM 757 N N . ASN A 1 94 ? 15.964 7.312 -19.449 1.00 86.44 94 ASN A N 1
ATOM 758 C CA . ASN A 1 94 ? 14.993 7.343 -20.551 1.00 86.44 94 ASN A CA 1
ATOM 759 C C . ASN A 1 94 ? 14.295 5.999 -20.830 1.00 86.44 94 ASN A C 1
ATOM 761 O O . ASN A 1 94 ? 13.824 5.753 -21.940 1.00 86.44 94 ASN A O 1
ATOM 765 N N . ILE A 1 95 ? 14.178 5.133 -19.824 1.00 83.94 95 ILE A N 1
ATOM 766 C CA . ILE A 1 95 ? 13.388 3.903 -19.916 1.00 83.94 95 ILE A CA 1
ATOM 767 C C . ILE A 1 95 ? 11.952 4.235 -19.524 1.00 83.94 95 ILE A C 1
ATOM 769 O O . ILE A 1 95 ? 11.715 4.810 -18.458 1.00 83.94 95 ILE A O 1
ATOM 773 N N . LYS A 1 96 ? 11.001 3.859 -20.383 1.00 91.56 96 LYS A N 1
ATOM 774 C CA . LYS A 1 96 ? 9.574 4.027 -20.116 1.00 91.56 96 LYS A CA 1
ATOM 775 C C . LYS A 1 96 ? 9.122 3.018 -19.059 1.00 91.56 96 LYS A C 1
ATOM 777 O O . LYS A 1 96 ? 9.304 1.810 -19.227 1.00 91.56 96 LYS A O 1
ATOM 782 N N . LEU A 1 97 ? 8.538 3.517 -17.982 1.00 92.56 97 LEU A N 1
ATOM 783 C CA . LEU A 1 97 ? 8.012 2.748 -16.868 1.00 92.56 97 LEU A CA 1
ATOM 784 C C . LEU A 1 97 ? 6.493 2.899 -16.795 1.00 92.56 97 LEU A C 1
ATOM 786 O O . LEU A 1 97 ? 5.945 3.939 -17.157 1.00 92.56 97 LEU A O 1
ATOM 790 N N . SER A 1 98 ? 5.832 1.868 -16.284 1.00 94.38 98 SER A N 1
ATOM 791 C CA . SER A 1 98 ? 4.436 1.936 -15.861 1.00 94.38 98 SER A CA 1
ATOM 792 C C . SER A 1 98 ? 4.332 1.696 -14.362 1.00 94.38 98 SER A C 1
ATOM 794 O O . SER A 1 98 ? 4.875 0.710 -13.854 1.00 94.38 98 SER A O 1
ATOM 796 N N . GLU A 1 99 ? 3.578 2.549 -13.686 1.00 95.25 99 GLU A N 1
ATOM 797 C CA . GLU A 1 99 ? 3.208 2.434 -12.283 1.00 95.25 99 GLU A CA 1
ATOM 798 C C . GLU A 1 99 ? 1.732 2.056 -12.186 1.00 95.25 99 GLU A C 1
ATOM 800 O O . GLU A 1 99 ? 0.845 2.787 -12.622 1.00 95.25 99 GLU A O 1
ATOM 805 N N . THR A 1 100 ? 1.451 0.885 -11.620 1.00 96.44 100 THR A N 1
ATOM 806 C CA . THR A 1 100 ? 0.086 0.390 -11.417 1.00 96.44 100 THR A CA 1
ATOM 807 C C . THR A 1 100 ? -0.183 0.230 -9.930 1.00 96.44 100 THR A C 1
ATOM 809 O O . THR A 1 100 ? 0.458 -0.571 -9.249 1.00 96.44 100 THR A O 1
ATOM 812 N N . LYS A 1 101 ? -1.158 0.978 -9.417 1.00 97.31 101 LYS A N 1
ATOM 813 C CA . LYS A 1 101 ? -1.632 0.917 -8.033 1.00 97.31 101 LYS A CA 1
ATOM 814 C C . LYS A 1 101 ? -2.993 0.233 -7.997 1.00 97.31 101 LYS A C 1
ATOM 816 O O . LYS A 1 101 ? -3.928 0.660 -8.668 1.00 97.31 101 LYS A O 1
ATOM 821 N N . THR A 1 102 ? -3.125 -0.815 -7.192 1.00 97.00 102 THR A N 1
ATOM 822 C CA . THR A 1 102 ? -4.364 -1.591 -7.039 1.00 97.00 102 THR A CA 1
ATOM 823 C C . THR A 1 102 ? -4.798 -1.650 -5.579 1.00 97.00 102 THR A C 1
ATOM 825 O O . THR A 1 102 ? -3.966 -1.663 -4.671 1.00 97.00 102 THR A O 1
ATOM 828 N N . ALA A 1 103 ? -6.111 -1.674 -5.356 1.00 96.44 103 ALA A N 1
ATOM 829 C CA . ALA A 1 103 ? -6.721 -1.866 -4.047 1.00 96.44 103 ALA A CA 1
ATOM 830 C C . ALA A 1 103 ? -7.742 -3.001 -4.139 1.00 96.44 103 ALA A C 1
ATOM 832 O O . ALA A 1 103 ? -8.658 -2.946 -4.956 1.00 96.44 103 ALA A O 1
ATOM 833 N N . VAL A 1 104 ? -7.575 -4.028 -3.310 1.00 95.06 104 VAL A N 1
ATOM 834 C CA . VAL A 1 104 ? -8.492 -5.170 -3.239 1.00 95.06 104 VAL A CA 1
ATOM 835 C C . VAL A 1 104 ? -8.879 -5.393 -1.787 1.00 95.06 104 VAL A C 1
ATOM 837 O O . VAL A 1 104 ? -8.018 -5.607 -0.936 1.00 95.06 104 VAL A O 1
ATOM 840 N N . GLU A 1 105 ? -10.177 -5.366 -1.507 1.00 91.31 105 GLU A N 1
ATOM 841 C CA . GLU A 1 105 ? -10.728 -5.678 -0.191 1.00 91.31 105 GLU A CA 1
ATOM 842 C C . GLU A 1 105 ? -11.363 -7.071 -0.227 1.00 91.31 105 GLU A C 1
ATOM 844 O O . GLU A 1 105 ? -12.250 -7.340 -1.034 1.00 91.31 105 GLU A O 1
ATOM 849 N N . ASN A 1 106 ? -10.883 -7.981 0.622 1.00 91.06 106 ASN A N 1
ATOM 850 C CA . ASN A 1 106 ? -11.429 -9.332 0.731 1.00 91.06 106 ASN A CA 1
ATOM 851 C C . ASN A 1 106 ? -11.375 -9.803 2.190 1.00 91.06 106 ASN A C 1
ATOM 853 O O . ASN A 1 106 ? -10.324 -9.729 2.826 1.00 91.06 106 ASN A O 1
ATOM 857 N N . ASN A 1 107 ? -12.503 -10.286 2.720 1.00 89.81 107 ASN A N 1
ATOM 858 C CA . ASN A 1 107 ? -12.628 -10.845 4.072 1.00 89.81 107 ASN A CA 1
ATOM 859 C C . ASN A 1 107 ? -12.038 -9.954 5.189 1.00 89.81 107 ASN A C 1
ATOM 861 O O . ASN A 1 107 ? -11.382 -10.441 6.108 1.00 89.81 107 ASN A O 1
ATOM 865 N N . GLY A 1 108 ? -12.254 -8.635 5.110 1.00 89.31 108 GLY A N 1
ATOM 866 C CA . GLY A 1 108 ? -11.740 -7.675 6.098 1.00 89.31 108 GLY A CA 1
ATOM 867 C C . GLY A 1 108 ? -10.236 -7.401 5.998 1.00 89.31 108 GLY A C 1
ATOM 868 O O . GLY A 1 108 ? -9.665 -6.790 6.902 1.00 89.31 108 GLY A O 1
ATOM 869 N N . ILE A 1 109 ? -9.587 -7.834 4.915 1.00 93.06 109 ILE A N 1
ATOM 870 C CA . ILE A 1 109 ? -8.205 -7.495 4.586 1.00 93.06 109 ILE A CA 1
ATOM 871 C C . ILE A 1 109 ? -8.211 -6.586 3.359 1.00 93.06 109 ILE A C 1
ATOM 873 O O . ILE A 1 109 ? -8.626 -6.992 2.273 1.00 93.06 109 ILE A O 1
ATOM 877 N N . LEU A 1 110 ? -7.716 -5.364 3.532 1.00 95.38 110 LEU A N 1
ATOM 878 C CA . LEU A 1 110 ? -7.435 -4.438 2.442 1.00 95.38 110 LEU A CA 1
ATOM 879 C C . LEU A 1 110 ? -5.994 -4.649 1.981 1.00 95.38 110 LEU A C 1
ATOM 881 O O . LEU A 1 110 ? -5.061 -4.460 2.760 1.00 95.38 110 LEU A O 1
ATOM 885 N N . LYS A 1 111 ? -5.814 -5.013 0.714 1.00 95.94 111 LYS A N 1
ATOM 886 C CA . LYS A 1 111 ? -4.509 -5.164 0.068 1.00 95.94 111 LYS A CA 1
ATOM 887 C C . LYS A 1 111 ? -4.295 -4.013 -0.901 1.00 95.94 111 LYS A C 1
ATOM 889 O O . LYS A 1 111 ? -5.025 -3.891 -1.883 1.00 95.94 111 LYS A O 1
ATOM 894 N N . LEU A 1 112 ? -3.296 -3.186 -0.622 1.00 96.75 112 LEU A N 1
ATOM 895 C CA . LEU A 1 112 ? -2.815 -2.141 -1.517 1.00 96.75 112 LEU A CA 1
ATOM 896 C C . LEU A 1 112 ? -1.514 -2.622 -2.151 1.00 96.75 112 LEU A C 1
ATOM 898 O O . LEU A 1 112 ? -0.593 -3.017 -1.435 1.00 96.75 112 LEU A O 1
ATOM 902 N N . ARG A 1 113 ? -1.431 -2.600 -3.479 1.00 95.94 113 ARG A N 1
ATOM 903 C CA . ARG A 1 113 ? -0.236 -3.023 -4.218 1.00 95.94 113 ARG A CA 1
ATOM 904 C C . ARG A 1 113 ? 0.161 -1.946 -5.209 1.00 95.94 113 ARG A C 1
ATOM 906 O O . ARG A 1 113 ? -0.694 -1.444 -5.929 1.00 95.94 113 ARG A O 1
ATOM 913 N N . HIS A 1 114 ? 1.440 -1.607 -5.239 1.00 95.94 114 HIS A N 1
ATOM 914 C CA . HIS A 1 114 ? 2.036 -0.687 -6.195 1.00 95.94 114 HIS A CA 1
ATOM 915 C C . HIS A 1 114 ? 3.125 -1.438 -6.960 1.00 95.94 114 HIS A C 1
ATOM 917 O O . HIS A 1 114 ? 4.116 -1.867 -6.377 1.00 95.94 114 HIS A O 1
ATOM 923 N N . GLU A 1 115 ? 2.901 -1.629 -8.253 1.00 94.00 115 GLU A N 1
ATOM 924 C CA . GLU A 1 115 ? 3.812 -2.302 -9.170 1.00 94.00 115 GLU A CA 1
ATOM 925 C C . GLU A 1 115 ? 4.472 -1.276 -10.086 1.00 94.00 115 GLU A C 1
ATOM 927 O O . GLU A 1 115 ? 3.778 -0.500 -10.740 1.00 94.00 115 GLU A O 1
ATOM 932 N N . THR A 1 116 ? 5.795 -1.327 -10.184 1.00 92.69 116 THR A N 1
ATOM 933 C CA . THR A 1 116 ? 6.572 -0.589 -11.178 1.00 92.69 116 THR A CA 1
ATOM 934 C C . THR A 1 116 ? 7.165 -1.584 -12.166 1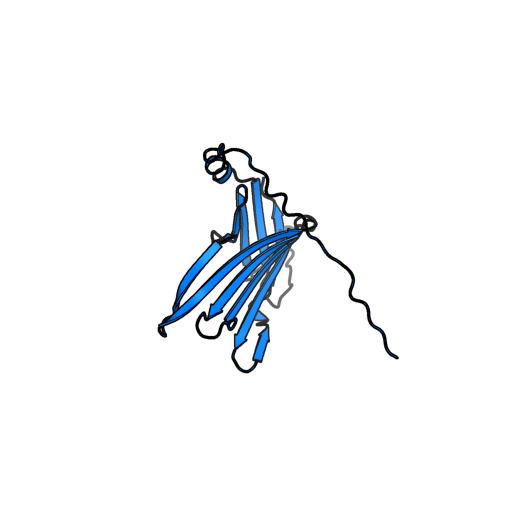.00 92.69 116 THR A C 1
ATOM 936 O O . THR A 1 116 ? 7.917 -2.487 -11.783 1.00 92.69 116 THR A O 1
ATOM 939 N N . LYS A 1 117 ? 6.831 -1.418 -13.445 1.00 92.19 117 LYS A N 1
ATOM 940 C CA . LYS A 1 117 ? 7.312 -2.256 -14.551 1.00 92.19 117 LYS A CA 1
ATOM 941 C C . LYS A 1 117 ? 8.053 -1.415 -15.569 1.00 92.19 117 LYS A C 1
ATOM 943 O O . LYS A 1 117 ? 7.708 -0.257 -15.784 1.00 92.19 117 LYS A O 1
ATOM 948 N N . SER A 1 118 ? 9.035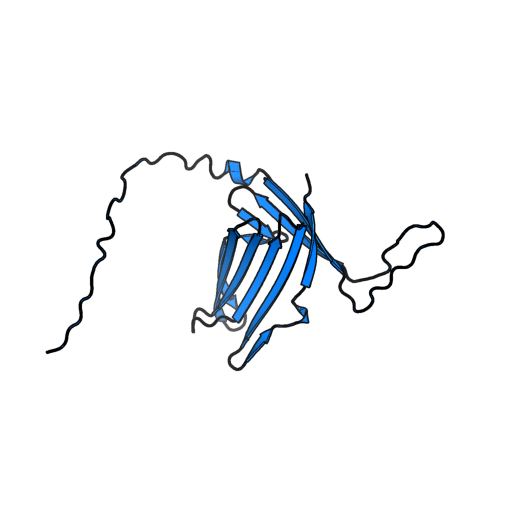 -2.016 -16.222 1.00 88.69 118 SER A N 1
ATOM 949 C CA . SER A 1 118 ? 9.587 -1.481 -17.459 1.00 88.69 118 SER A CA 1
ATOM 950 C C . SER A 1 118 ? 8.683 -1.883 -18.620 1.00 88.69 118 SER A C 1
ATOM 952 O O . SER A 1 118 ? 8.347 -3.052 -18.772 1.00 88.69 118 SER A O 1
ATOM 954 N N . LEU A 1 119 ? 8.272 -0.911 -19.433 1.00 88.31 119 LEU A N 1
ATOM 955 C CA . LEU A 1 119 ? 7.436 -1.160 -20.612 1.00 88.31 119 LEU A CA 1
ATOM 956 C C . LEU A 1 119 ? 8.244 -1.653 -21.818 1.00 88.31 119 LEU A C 1
ATOM 958 O O . LEU A 1 119 ? 7.663 -2.024 -22.831 1.00 88.31 119 LEU A O 1
ATOM 962 N N . TYR A 1 120 ? 9.575 -1.637 -21.730 1.00 84.50 120 TYR A N 1
ATOM 963 C CA . TYR A 1 120 ? 10.447 -2.113 -22.802 1.00 84.50 120 TYR A CA 1
ATOM 964 C C . TYR A 1 120 ? 10.519 -3.647 -22.859 1.00 84.50 120 TYR A C 1
ATOM 966 O O . TYR A 1 120 ? 10.461 -4.235 -23.932 1.00 84.50 120 TYR A O 1
ATOM 974 N N . ASP A 1 121 ? 10.648 -4.287 -21.699 1.00 83.75 121 ASP A N 1
ATOM 975 C CA . ASP A 1 121 ? 10.870 -5.729 -21.521 1.00 83.75 121 ASP A CA 1
ATOM 976 C C . ASP A 1 121 ? 9.786 -6.391 -20.650 1.00 83.75 121 ASP A C 1
ATOM 978 O O . ASP A 1 121 ? 9.912 -7.558 -20.287 1.00 83.75 121 ASP A O 1
ATOM 982 N N . GLU A 1 122 ? 8.751 -5.633 -20.270 1.00 83.06 122 GLU A N 1
ATOM 983 C CA . GLU A 1 122 ? 7.667 -6.030 -19.357 1.00 83.06 122 GLU A CA 1
ATOM 984 C C . GLU A 1 122 ? 8.144 -6.543 -17.985 1.00 83.06 122 GLU A C 1
ATOM 986 O O . GLU A 1 122 ? 7.373 -7.131 -17.218 1.00 83.06 122 GLU A O 1
ATOM 991 N N . SER A 1 123 ? 9.411 -6.298 -17.628 1.00 84.50 123 SER A N 1
ATOM 992 C CA . SER A 1 123 ? 9.968 -6.782 -16.371 1.00 84.50 123 SER A CA 1
ATOM 993 C C . SER A 1 123 ? 9.469 -5.941 -15.199 1.00 84.50 123 SER A C 1
ATOM 995 O O . SER A 1 123 ? 9.484 -4.704 -15.219 1.00 84.50 123 SER A O 1
ATOM 997 N N . TYR A 1 124 ? 9.046 -6.619 -14.131 1.00 82.94 124 TYR A N 1
ATOM 998 C CA . TYR A 1 124 ? 8.848 -5.964 -12.844 1.00 82.94 124 TYR A CA 1
ATOM 999 C C . TYR A 1 124 ? 10.195 -5.435 -12.363 1.00 82.94 124 TYR A C 1
ATOM 1001 O O . TYR A 1 124 ? 11.196 -6.145 -12.418 1.00 82.94 124 TYR A O 1
ATOM 1009 N N . LYS A 1 125 ? 10.213 -4.193 -11.885 1.00 86.44 125 LYS A N 1
ATOM 1010 C CA . LYS A 1 125 ? 11.373 -3.599 -11.213 1.00 86.44 125 LYS A CA 1
ATOM 1011 C C . LYS A 1 125 ? 11.150 -3.566 -9.706 1.00 86.44 125 LYS A C 1
ATOM 1013 O O . LYS A 1 125 ? 12.038 -3.923 -8.935 1.00 86.44 125 LYS A O 1
ATOM 1018 N N . GLU A 1 126 ? 9.944 -3.195 -9.288 1.00 89.12 126 GLU A N 1
ATOM 1019 C CA . GLU A 1 126 ? 9.585 -3.083 -7.879 1.00 89.12 126 GLU A CA 1
ATOM 1020 C C . GLU A 1 126 ? 8.108 -3.421 -7.657 1.00 89.12 126 GLU A C 1
ATOM 1022 O O . GLU A 1 126 ? 7.244 -3.053 -8.453 1.00 89.12 126 GLU A O 1
ATOM 1027 N N . ILE A 1 127 ? 7.816 -4.105 -6.553 1.00 90.94 127 ILE A N 1
ATOM 1028 C CA . ILE A 1 127 ? 6.458 -4.329 -6.066 1.00 90.94 127 ILE A CA 1
ATOM 1029 C C . ILE A 1 127 ? 6.414 -3.947 -4.591 1.00 90.94 127 ILE A C 1
ATOM 1031 O O . ILE A 1 127 ? 7.006 -4.609 -3.741 1.00 90.94 127 ILE A O 1
ATOM 1035 N N . LYS A 1 128 ? 5.682 -2.883 -4.269 1.00 93.06 128 LYS A N 1
ATOM 1036 C CA . LYS A 1 128 ? 5.375 -2.491 -2.891 1.00 93.06 128 LYS A CA 1
ATOM 1037 C C . LYS A 1 128 ? 3.992 -3.005 -2.522 1.00 93.06 128 LYS A C 1
ATOM 1039 O O . LYS A 1 128 ? 3.054 -2.888 -3.311 1.00 93.06 128 LYS A O 1
ATOM 1044 N N . TYR A 1 129 ? 3.839 -3.526 -1.313 1.00 93.44 129 TYR A N 1
ATOM 1045 C CA . TYR A 1 129 ? 2.537 -3.944 -0.798 1.00 93.44 129 TYR A CA 1
ATOM 1046 C C . TYR A 1 129 ? 2.282 -3.403 0.605 1.00 93.44 129 TYR A C 1
ATOM 1048 O O . TYR A 1 129 ? 3.201 -3.239 1.409 1.00 93.44 129 TYR A O 1
ATOM 1056 N N . PHE A 1 130 ? 1.011 -3.142 0.897 1.00 94.00 130 PHE A N 1
ATOM 1057 C CA . PHE A 1 130 ? 0.508 -2.781 2.214 1.00 94.00 130 PHE A CA 1
ATOM 1058 C C . PHE A 1 130 ? -0.818 -3.505 2.454 1.00 94.00 130 PHE A C 1
ATOM 1060 O O . PHE A 1 130 ? -1.825 -3.226 1.806 1.00 94.00 130 PHE A O 1
ATOM 1067 N N . ASN A 1 131 ? -0.816 -4.432 3.403 1.00 94.56 131 ASN A N 1
ATOM 1068 C CA . ASN A 1 131 ? -1.969 -5.219 3.801 1.00 94.56 131 ASN A CA 1
ATOM 1069 C C . ASN A 1 131 ? -2.464 -4.714 5.155 1.00 94.56 131 ASN A C 1
ATOM 1071 O O . ASN A 1 131 ? -1.748 -4.801 6.150 1.00 94.56 131 ASN A O 1
ATOM 1075 N N . LEU A 1 132 ? -3.691 -4.207 5.204 1.00 93.25 132 LEU A N 1
ATOM 1076 C CA . LEU A 1 132 ? -4.384 -3.820 6.427 1.00 93.25 132 LEU A CA 1
ATOM 1077 C C . LEU A 1 132 ? -5.408 -4.899 6.778 1.00 93.25 132 LEU A C 1
ATOM 1079 O O . LEU A 1 132 ? -6.357 -5.116 6.030 1.00 93.25 132 LEU A O 1
ATOM 1083 N N . ASN A 1 133 ? -5.260 -5.525 7.942 1.00 92.69 133 ASN A N 1
ATOM 1084 C CA . ASN A 1 133 ? -6.311 -6.345 8.529 1.00 92.69 133 ASN A CA 1
ATOM 1085 C C . ASN A 1 133 ? -7.212 -5.442 9.382 1.00 92.69 133 ASN A C 1
ATOM 1087 O O . ASN A 1 133 ? -6.827 -4.984 10.463 1.00 92.69 133 ASN A O 1
ATOM 1091 N N . VAL A 1 134 ? -8.413 -5.165 8.875 1.00 89.62 134 VAL A N 1
ATOM 1092 C CA . VAL A 1 134 ? -9.403 -4.271 9.494 1.00 89.62 134 VAL A CA 1
ATOM 1093 C C . VAL A 1 134 ? -9.901 -4.849 10.821 1.00 89.62 134 VAL A C 1
ATOM 1095 O O . VAL A 1 134 ? -10.074 -4.107 11.791 1.00 89.62 134 VAL A O 1
ATOM 1098 N N . ASN A 1 135 ? -10.074 -6.172 10.881 1.00 87.75 135 ASN A N 1
ATOM 1099 C CA . ASN A 1 135 ? -10.603 -6.881 12.046 1.00 87.75 135 ASN A CA 1
ATOM 1100 C C . ASN A 1 135 ? -9.577 -6.934 13.185 1.00 87.75 135 ASN A C 1
ATOM 1102 O O . ASN A 1 135 ? -9.871 -6.559 14.319 1.00 87.75 135 ASN A O 1
ATOM 1106 N N . GLU A 1 136 ? -8.346 -7.344 12.876 1.00 88.88 136 GLU A N 1
ATOM 1107 C CA . GLU A 1 136 ? -7.257 -7.440 13.858 1.00 88.88 136 GLU A CA 1
ATOM 1108 C C . GLU A 1 136 ? -6.592 -6.096 14.168 1.00 88.88 136 GLU A C 1
ATOM 1110 O O . GLU A 1 136 ? -5.772 -6.001 15.091 1.00 88.88 136 GLU A O 1
ATOM 1115 N N . LYS A 1 137 ? -6.929 -5.058 13.392 1.00 86.81 137 LYS A N 1
ATOM 1116 C CA . LYS A 1 137 ? -6.323 -3.726 13.452 1.00 86.81 137 LYS A CA 1
ATOM 1117 C C . LYS A 1 137 ? -4.798 -3.831 13.412 1.00 86.81 137 LYS A C 1
ATOM 1119 O O . LYS A 1 137 ? -4.085 -3.315 14.276 1.00 86.81 137 LYS A O 1
ATOM 1124 N N . SER A 1 138 ? -4.300 -4.548 12.418 1.00 86.56 138 SER A N 1
ATOM 1125 C CA . SER A 1 138 ? -2.879 -4.790 12.184 1.00 86.56 138 SER A CA 1
ATOM 1126 C C . SER A 1 138 ? -2.541 -4.501 10.730 1.00 86.56 138 SER A C 1
ATOM 1128 O O . SER A 1 138 ? -3.420 -4.482 9.869 1.00 86.56 138 SER A O 1
ATOM 1130 N N . PHE A 1 139 ? -1.266 -4.248 10.458 1.00 90.06 139 PHE A N 1
ATOM 1131 C CA . PHE A 1 139 ? -0.794 -4.134 9.088 1.00 90.06 139 PHE A CA 1
ATOM 1132 C C . PHE A 1 139 ? 0.490 -4.913 8.876 1.00 90.06 139 PHE A C 1
ATOM 1134 O O . PHE A 1 139 ? 1.268 -5.130 9.809 1.00 90.06 139 PHE A O 1
ATOM 1141 N N . GLU A 1 140 ? 0.715 -5.246 7.619 1.00 90.00 140 GLU A N 1
ATOM 1142 C CA . GLU A 1 140 ? 1.974 -5.728 7.089 1.00 90.00 140 GLU A CA 1
ATOM 1143 C C . GLU A 1 140 ? 2.288 -4.944 5.820 1.00 90.00 140 GLU A C 1
ATOM 1145 O O . GLU A 1 140 ? 1.406 -4.685 5.005 1.00 90.00 140 GLU A O 1
ATOM 1150 N N . LYS A 1 141 ? 3.545 -4.565 5.637 1.00 89.00 141 LYS A N 1
ATOM 1151 C CA . LYS A 1 141 ? 4.027 -4.006 4.382 1.00 89.00 141 LYS A CA 1
ATOM 1152 C C . LYS A 1 141 ? 5.315 -4.681 3.961 1.00 89.00 141 LYS A C 1
ATOM 1154 O O . LYS A 1 141 ? 6.062 -5.170 4.814 1.00 89.00 141 LYS A O 1
ATOM 1159 N N . GLY A 1 142 ? 5.622 -4.567 2.681 1.00 87.00 142 GLY A N 1
ATOM 1160 C CA . GLY A 1 142 ? 6.916 -4.963 2.169 1.00 87.00 142 GLY A CA 1
ATOM 1161 C C . GLY A 1 142 ? 7.209 -4.441 0.780 1.00 87.00 142 GLY A C 1
ATOM 1162 O O . GLY A 1 142 ? 6.392 -3.748 0.166 1.00 87.00 142 GLY A O 1
ATOM 1163 N N . ILE A 1 143 ? 8.431 -4.731 0.343 1.00 87.50 143 ILE A N 1
ATOM 1164 C CA . ILE A 1 143 ? 8.969 -4.323 -0.952 1.00 87.50 143 ILE A CA 1
ATOM 1165 C C . ILE A 1 143 ? 9.726 -5.505 -1.552 1.00 87.50 143 ILE A C 1
ATOM 1167 O O . ILE A 1 143 ? 10.657 -6.039 -0.944 1.00 87.50 143 ILE A O 1
ATOM 1171 N N . GLU A 1 144 ? 9.341 -5.882 -2.762 1.00 85.38 144 GLU A N 1
ATOM 1172 C CA . GLU A 1 144 ? 10.030 -6.861 -3.592 1.00 85.38 144 GLU A CA 1
ATOM 1173 C C . GLU A 1 144 ? 10.764 -6.106 -4.700 1.00 85.38 144 GLU A C 1
ATOM 1175 O O . GLU A 1 144 ? 10.151 -5.356 -5.461 1.00 85.38 144 GLU A O 1
ATOM 1180 N N . ILE A 1 145 ? 12.087 -6.268 -4.763 1.00 81.94 145 ILE A N 1
ATOM 1181 C CA . ILE A 1 145 ? 12.922 -5.658 -5.800 1.00 81.94 145 ILE A CA 1
ATOM 1182 C C . ILE A 1 145 ? 13.368 -6.764 -6.747 1.00 81.94 145 ILE A C 1
ATOM 1184 O O . ILE A 1 145 ? 13.964 -7.762 -6.324 1.00 81.94 145 ILE A O 1
ATOM 1188 N N . HIS A 1 146 ? 13.082 -6.561 -8.026 1.00 76.62 146 HIS A N 1
ATOM 1189 C CA . HIS A 1 146 ? 13.377 -7.497 -9.097 1.00 76.62 146 HIS A CA 1
ATOM 1190 C C . HIS A 1 146 ? 14.539 -6.943 -9.928 1.00 76.62 146 HIS A C 1
ATOM 1192 O O . HIS A 1 146 ? 14.412 -5.913 -10.592 1.00 76.62 146 HIS A O 1
ATOM 1198 N N . SER A 1 147 ? 15.686 -7.619 -9.870 1.00 68.06 147 SER A N 1
ATOM 1199 C CA . SER A 1 147 ? 16.822 -7.387 -10.766 1.00 68.06 147 SER A CA 1
ATOM 1200 C C . SER A 1 147 ? 17.098 -8.640 -11.597 1.00 68.06 147 SER A C 1
ATOM 1202 O O . SER A 1 147 ? 16.686 -9.737 -11.217 1.00 68.06 147 SER A O 1
ATOM 1204 N N . GLU A 1 148 ? 17.786 -8.469 -12.729 1.00 58.22 148 GLU A N 1
ATOM 1205 C CA . GLU A 1 148 ? 17.996 -9.490 -13.773 1.00 58.22 148 GLU A CA 1
ATOM 1206 C C . GLU A 1 148 ? 18.623 -10.809 -13.278 1.00 58.22 148 GLU A C 1
ATOM 1208 O O . GLU A 1 148 ? 18.528 -11.816 -13.971 1.00 58.22 148 GLU A O 1
ATOM 1213 N N . GLU A 1 149 ? 19.189 -10.856 -12.065 1.00 49.41 149 GLU A N 1
ATOM 1214 C CA . GLU A 1 149 ? 19.854 -12.058 -11.544 1.00 49.41 149 GLU A CA 1
ATOM 1215 C C . GLU A 1 149 ? 19.358 -12.562 -10.177 1.00 49.41 149 GLU A C 1
ATOM 1217 O O . GLU A 1 149 ? 19.653 -13.708 -9.831 1.00 49.41 149 GLU A O 1
ATOM 1222 N N . LYS A 1 150 ? 18.595 -11.786 -9.383 1.00 53.78 150 LYS A N 1
ATOM 1223 C CA . LYS A 1 150 ? 18.053 -12.240 -8.081 1.00 53.78 150 LYS A CA 1
ATOM 1224 C C . LYS A 1 150 ? 16.782 -11.492 -7.677 1.00 53.78 150 LYS A C 1
ATOM 1226 O O . LYS A 1 150 ? 16.724 -10.268 -7.716 1.00 53.78 150 LYS A O 1
ATOM 1231 N N . ILE A 1 151 ? 15.808 -12.233 -7.143 1.00 53.69 151 ILE A N 1
ATOM 1232 C CA . ILE A 1 151 ? 14.752 -11.648 -6.308 1.00 53.69 151 ILE A CA 1
ATOM 1233 C C . ILE A 1 151 ? 15.370 -11.400 -4.934 1.00 53.69 151 ILE A C 1
ATOM 1235 O O . ILE A 1 151 ? 15.734 -12.346 -4.233 1.00 53.69 151 ILE A O 1
ATOM 1239 N N . SER A 1 152 ? 15.509 -10.133 -4.551 1.00 54.69 152 SER A N 1
ATOM 1240 C CA . SER A 1 152 ? 15.885 -9.782 -3.182 1.00 54.69 152 SER A CA 1
ATOM 1241 C C . SER A 1 152 ? 14.650 -9.267 -2.449 1.00 54.69 152 SER A C 1
ATOM 1243 O O . SER A 1 152 ? 14.139 -8.184 -2.733 1.00 54.69 152 SER A O 1
ATOM 1245 N N . SER A 1 153 ? 14.140 -10.058 -1.502 1.00 53.25 153 SER A N 1
ATOM 1246 C CA . SER A 1 153 ? 13.199 -9.548 -0.508 1.00 53.25 153 SER A CA 1
ATOM 1247 C C . SER A 1 153 ? 13.994 -8.652 0.433 1.00 53.25 153 SER A C 1
ATOM 1249 O O . SER A 1 153 ? 14.810 -9.138 1.225 1.00 53.25 153 SER A O 1
ATOM 1251 N N . ASN A 1 154 ? 13.824 -7.341 0.319 1.00 53.19 154 ASN A N 1
ATOM 1252 C CA . ASN A 1 154 ? 14.606 -6.421 1.124 1.00 53.19 154 ASN A CA 1
ATOM 1253 C C . ASN A 1 154 ? 14.035 -6.414 2.553 1.00 53.19 154 ASN A C 1
ATOM 1255 O O . ASN A 1 154 ? 13.033 -5.754 2.816 1.00 53.19 154 ASN A O 1
ATOM 1259 N N . TRP A 1 155 ? 14.647 -7.161 3.486 1.00 43.50 155 TRP A N 1
ATOM 1260 C CA . TRP A 1 155 ? 14.175 -7.272 4.881 1.00 43.50 155 TRP A CA 1
ATOM 1261 C C . TRP A 1 155 ? 14.009 -5.878 5.523 1.00 43.50 155 TRP A C 1
ATOM 1263 O O . TRP A 1 155 ? 13.040 -5.632 6.233 1.00 43.50 155 TRP A O 1
ATOM 1273 N N . LEU A 1 156 ? 14.862 -4.906 5.182 1.00 49.19 156 LEU A N 1
ATOM 1274 C CA . LEU A 1 156 ? 14.768 -3.519 5.671 1.00 49.19 156 LEU A CA 1
ATOM 1275 C C . LEU A 1 156 ? 13.491 -2.769 5.229 1.00 49.19 156 LEU A C 1
ATOM 1277 O O . LEU A 1 156 ? 13.112 -1.776 5.854 1.00 49.19 156 LEU A O 1
ATOM 1281 N N . GLY A 1 157 ? 12.833 -3.213 4.155 1.00 56.88 157 GLY A N 1
ATOM 1282 C CA . GLY A 1 157 ? 11.597 -2.623 3.635 1.00 56.88 157 GLY A CA 1
ATOM 1283 C C . GLY A 1 157 ? 10.327 -3.177 4.281 1.00 56.88 157 GLY A C 1
ATOM 1284 O O . GLY A 1 157 ? 9.284 -2.518 4.224 1.00 56.88 157 GLY A O 1
ATOM 1285 N N . ASN A 1 158 ? 10.415 -4.345 4.920 1.00 74.56 158 ASN A N 1
ATOM 1286 C CA . ASN A 1 158 ? 9.265 -5.048 5.470 1.00 74.56 158 ASN A CA 1
ATOM 128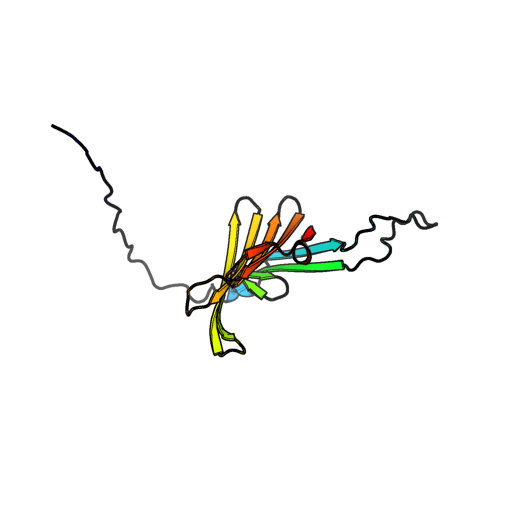7 C C . ASN A 1 158 ? 9.013 -4.618 6.913 1.00 74.56 158 ASN A C 1
ATOM 1289 O O . ASN A 1 158 ? 9.920 -4.560 7.741 1.00 74.56 158 ASN A O 1
ATOM 1293 N N . SER A 1 159 ? 7.759 -4.329 7.239 1.00 79.19 159 SER A N 1
ATOM 1294 C CA . SER A 1 159 ? 7.379 -4.012 8.613 1.00 79.19 159 SER A CA 1
ATOM 1295 C C . SER A 1 159 ? 5.948 -4.428 8.875 1.00 79.19 159 SER A C 1
ATOM 1297 O O . SER A 1 159 ? 5.096 -4.309 7.997 1.00 79.19 159 SER A O 1
ATOM 1299 N N . SER A 1 160 ? 5.669 -4.821 10.106 1.00 84.12 160 SER A N 1
ATOM 1300 C CA . SER A 1 160 ? 4.314 -5.054 10.579 1.00 84.12 160 SER A CA 1
ATOM 1301 C C . SER A 1 160 ? 4.062 -4.286 11.866 1.00 84.12 160 SER A C 1
ATOM 1303 O O . SER A 1 160 ? 4.986 -3.899 12.588 1.00 84.12 160 SER A O 1
ATOM 1305 N N . GLY A 1 161 ? 2.795 -4.023 12.152 1.00 85.06 161 GLY A N 1
ATOM 1306 C CA . GLY A 1 161 ? 2.436 -3.258 13.332 1.00 85.06 161 GLY A CA 1
ATOM 1307 C C . GLY A 1 161 ? 0.948 -3.243 13.611 1.00 85.06 161 GLY A C 1
ATOM 1308 O O . GLY A 1 161 ? 0.186 -4.089 13.140 1.00 85.06 161 GLY A O 1
ATOM 1309 N N . LYS A 1 162 ? 0.544 -2.282 14.435 1.00 85.75 162 LYS A N 1
ATOM 1310 C CA . LYS A 1 162 ? -0.838 -2.124 14.882 1.00 85.75 162 LYS A CA 1
ATOM 1311 C C . LYS A 1 162 ? -1.438 -0.863 14.295 1.00 85.75 162 LYS A C 1
ATOM 1313 O O . LYS A 1 162 ? -0.734 0.104 14.020 1.00 85.75 162 LYS A O 1
ATOM 1318 N N . CYS A 1 163 ? -2.747 -0.891 14.129 1.00 83.38 163 CYS A N 1
ATOM 1319 C CA . CYS A 1 163 ? -3.531 0.203 13.604 1.00 83.38 163 CYS A CA 1
ATOM 1320 C C . CYS A 1 163 ? -4.619 0.605 14.593 1.00 83.38 163 CYS A C 1
ATOM 1322 O O . CYS A 1 163 ? -5.077 -0.179 15.422 1.00 83.38 163 CYS A O 1
ATOM 1324 N N . LYS A 1 164 ? -5.060 1.850 14.482 1.00 85.69 164 LYS A N 1
ATOM 1325 C CA . LYS A 1 164 ? -6.229 2.378 15.170 1.00 85.69 164 LYS A CA 1
ATOM 1326 C C . LYS A 1 164 ? -7.143 2.991 14.122 1.00 85.69 164 LYS A C 1
ATOM 1328 O O . LYS A 1 164 ? -6.694 3.826 13.340 1.00 85.69 164 LYS A O 1
ATOM 1333 N N . LYS A 1 165 ? -8.407 2.566 14.115 1.00 85.69 165 LYS A N 1
ATOM 1334 C CA . LYS A 1 165 ? -9.456 3.246 13.357 1.00 85.69 165 LYS A CA 1
ATOM 1335 C C . LYS A 1 165 ? -9.756 4.570 14.056 1.00 85.69 165 LYS A C 1
ATOM 1337 O O . LYS A 1 165 ? -9.989 4.572 15.267 1.00 85.69 165 LYS A O 1
ATOM 1342 N N . GLU A 1 166 ? -9.696 5.664 13.319 1.00 80.38 166 GLU A N 1
ATOM 1343 C CA . GLU A 1 166 ? -10.174 6.967 13.770 1.00 80.38 166 GLU A CA 1
ATOM 1344 C C . GLU A 1 166 ? -11.637 7.130 13.352 1.00 80.38 166 GLU A C 1
ATOM 1346 O O . GLU A 1 166 ? -12.053 6.580 12.327 1.00 80.38 166 GLU A O 1
ATOM 1351 N N . ALA A 1 167 ? -12.404 7.779 14.229 1.00 60.16 167 ALA A N 1
ATOM 1352 C CA . ALA A 1 167 ? -13.808 8.101 14.015 1.00 60.16 167 ALA A CA 1
ATOM 1353 C C . ALA A 1 167 ? -13.932 9.347 13.139 1.00 60.16 167 ALA A C 1
ATOM 1355 O O . ALA A 1 167 ? -13.058 10.235 13.284 1.00 60.16 167 ALA A O 1
#

pLDDT: mean 71.91, std 22.05, range [31.2, 97.31]

Foldseek 3Di:
DDDDDDDDDDDDPPPDDDDDDDPPPVVVLQPDWPWKKKWKDFDDPDPDWDCPPVSDGDPPDGPMDIWMWTDRRPWIAINHNIPQDKDWDADPVRFIKIWGWHWDDDPQKIKIKIWIAGPVVRDTQKIWIWIARRVQQKIWIFMWGDDPPDTDGPPVRIDMTGMDMDD

Sequence (167 aa):
MIKKNFFFFLFFSNFILSSSSLDTSSEIDSYFIDFTFKCGCREGLFKSFEIGRSGNVKCKSGLYKSYQIIKKGSNYFLNGDKYPSFEESFNGANIKLSETKTAVENNGILKLRHETKSLYDESYKEIKYFNLNVNEKSFEKGIEIHSEEKISSNWLGNSSGKCKKEA